Protein AF-A0ABD0R362-F1 (afdb_monomer_lite)

Sequence (113 aa):
MTDLSSTEFEIDVEGLETESDDQAVFSGTGEDDAGTKDDDKTSRLNLGSGDQRKLSRTPKCARCRNHGVVSCLKGHKRFCRWRDCQCANCLLVVERQRVMAAQVALRRQQATE

Secondary structure (DSSP, 8-state):
-------------------------------------------------S-------PPBPHHHHHTT---BSTTTTTT-TTTT--SHHHHHHHHHHHHHHHHHHHHHHHTT-

pLDDT: mean 71.48, std 23.89, range [36.84, 98.38]

Organism: Cirrhinus mrigala (NCBI:txid683832)

Foldseek 3Di:
DDDPPDDDPDDDPPDDPDDDDDDDDDDDDDDDDDDDDDDDDDDDDDPDDDDPPPPPPQDWDQQLVVVVHTHRPVVCQVVPPCNPPDPPSVVVVVVVVVVVVVVVVVVVVVVVD

Structure (mmCIF, N/CA/C/O backbone):
data_AF-A0ABD0R362-F1
#
_entry.id   AF-A0ABD0R362-F1
#
loop_
_atom_site.group_PDB
_atom_site.id
_atom_site.type_symbol
_atom_site.label_atom_id
_atom_site.label_alt_id
_atom_site.label_comp_id
_atom_site.label_asym_id
_atom_site.label_entity_id
_atom_site.label_seq_id
_atom_site.pdbx_PDB_ins_code
_atom_site.Cartn_x
_atom_site.Cartn_y
_atom_site.Cartn_z
_atom_site.occupancy
_atom_site.B_iso_or_equiv
_atom_site.auth_seq_id
_atom_site.auth_comp_id
_atom_site.auth_asym_id
_atom_site.auth_atom_id
_atom_site.pdbx_PDB_model_num
ATOM 1 N N . MET A 1 1 ? 43.810 -31.292 -22.067 1.00 42.16 1 MET A N 1
ATOM 2 C CA . MET A 1 1 ? 43.269 -29.953 -21.763 1.00 42.16 1 MET A CA 1
ATOM 3 C C . MET A 1 1 ? 41.987 -29.826 -22.560 1.00 42.16 1 MET A C 1
ATOM 5 O O . MET A 1 1 ? 42.044 -29.904 -23.776 1.00 42.16 1 MET A O 1
ATOM 9 N N . THR A 1 2 ? 40.843 -29.848 -21.882 1.00 37.22 2 THR A N 1
ATOM 10 C CA . THR A 1 2 ? 39.505 -29.803 -22.487 1.00 37.22 2 THR A CA 1
ATOM 11 C C . THR A 1 2 ? 39.132 -28.352 -22.761 1.00 37.22 2 THR A C 1
ATOM 13 O O . THR A 1 2 ? 38.787 -27.636 -21.823 1.00 37.22 2 THR A O 1
ATOM 16 N N . ASP A 1 3 ? 39.215 -27.927 -24.018 1.00 40.50 3 ASP A N 1
ATOM 17 C CA . ASP A 1 3 ? 38.638 -26.659 -24.464 1.00 40.50 3 ASP A CA 1
ATOM 18 C C . ASP A 1 3 ? 37.145 -26.876 -24.722 1.00 40.50 3 ASP A C 1
ATOM 20 O O . ASP A 1 3 ? 36.737 -27.528 -25.684 1.00 40.50 3 ASP A O 1
ATOM 24 N N . LEU A 1 4 ? 36.329 -26.403 -23.783 1.00 49.84 4 LEU A N 1
ATOM 25 C CA . LEU A 1 4 ? 34.885 -26.309 -23.932 1.00 49.84 4 LEU A CA 1
ATOM 26 C C . LEU A 1 4 ? 34.611 -25.056 -24.763 1.00 49.84 4 LEU A C 1
ATOM 28 O O . LEU A 1 4 ? 34.569 -23.950 -24.230 1.00 49.84 4 LEU A O 1
ATOM 32 N N . SER A 1 5 ? 34.461 -25.233 -26.073 1.00 52.19 5 SER A N 1
ATOM 33 C CA . SER A 1 5 ? 34.011 -24.182 -26.981 1.00 52.19 5 SER A CA 1
ATOM 34 C C . SER A 1 5 ? 32.587 -23.764 -26.601 1.00 52.19 5 SER A C 1
ATOM 36 O O . SER A 1 5 ? 31.615 -24.439 -26.953 1.00 52.19 5 SER A O 1
ATOM 38 N N . SER A 1 6 ? 32.476 -22.672 -25.846 1.00 50.12 6 SER A N 1
ATOM 39 C CA . SER A 1 6 ? 31.233 -21.940 -25.615 1.00 50.12 6 SER A CA 1
ATOM 40 C C . SER A 1 6 ? 30.629 -21.548 -26.959 1.00 50.12 6 SER A C 1
ATOM 42 O O . SER A 1 6 ? 31.210 -20.769 -27.705 1.00 50.12 6 SER A O 1
ATOM 44 N N . THR A 1 7 ? 29.466 -22.103 -27.277 1.00 55.62 7 THR A N 1
ATOM 45 C CA . THR A 1 7 ? 28.635 -21.645 -28.387 1.00 55.62 7 THR A CA 1
ATOM 46 C C . THR A 1 7 ? 28.057 -20.282 -28.023 1.00 55.62 7 THR A C 1
ATOM 48 O O . THR A 1 7 ? 27.165 -20.195 -27.175 1.00 55.62 7 THR A O 1
ATOM 51 N N . GLU A 1 8 ? 28.585 -19.227 -28.634 1.00 57.62 8 GLU A N 1
ATOM 52 C CA . GLU A 1 8 ? 27.997 -17.891 -28.622 1.00 57.62 8 GLU A CA 1
ATOM 53 C C . GLU A 1 8 ? 26.649 -17.954 -29.353 1.00 57.62 8 GLU A C 1
ATOM 55 O O . GLU A 1 8 ? 26.585 -18.144 -30.564 1.00 57.62 8 GLU A O 1
ATOM 60 N N . PHE A 1 9 ? 25.550 -17.876 -28.603 1.00 55.41 9 PHE A N 1
ATOM 61 C CA . PHE A 1 9 ? 24.234 -17.585 -29.166 1.00 55.41 9 PHE A CA 1
ATOM 62 C C . PHE A 1 9 ? 24.102 -16.062 -29.230 1.00 55.41 9 PHE A C 1
ATOM 64 O O . PHE A 1 9 ? 23.686 -15.434 -28.257 1.00 55.41 9 PHE A O 1
ATOM 71 N N . GLU A 1 10 ? 24.493 -15.465 -30.353 1.00 52.34 10 GLU A N 1
ATOM 72 C CA . GLU A 1 10 ? 24.123 -14.084 -30.660 1.00 52.34 10 GLU A CA 1
ATOM 73 C C . GLU A 1 10 ? 22.640 -14.056 -31.053 1.00 52.34 10 GLU A C 1
ATOM 75 O O . GLU A 1 10 ? 22.192 -14.794 -31.931 1.00 52.34 10 GLU A O 1
ATOM 80 N N . ILE A 1 11 ? 21.850 -13.252 -30.342 1.00 59.94 11 ILE A N 1
ATOM 81 C CA . ILE A 1 11 ? 20.449 -12.998 -30.680 1.00 59.94 11 ILE A CA 1
ATOM 82 C C . ILE A 1 11 ? 20.457 -11.822 -31.655 1.00 59.94 11 ILE A C 1
ATOM 84 O O . ILE A 1 11 ? 20.748 -10.698 -31.253 1.00 59.94 11 ILE A O 1
ATOM 88 N N . ASP A 1 12 ? 20.170 -12.105 -32.922 1.00 46.53 12 ASP A N 1
ATOM 89 C CA . ASP A 1 12 ? 20.046 -11.123 -33.999 1.00 46.53 12 ASP A CA 1
ATOM 90 C C . ASP A 1 12 ? 18.794 -10.246 -33.790 1.00 46.53 12 ASP A C 1
ATOM 92 O O . ASP A 1 12 ? 17.680 -10.756 -33.635 1.00 46.53 12 ASP A O 1
ATOM 96 N N . VAL A 1 13 ? 18.989 -8.926 -33.706 1.00 56.28 13 VAL A N 1
ATOM 97 C CA . VAL A 1 13 ? 17.961 -7.909 -33.390 1.00 56.28 13 VAL A CA 1
ATOM 98 C C . VAL A 1 13 ? 17.587 -7.082 -34.634 1.00 56.28 13 VAL A C 1
ATOM 100 O O . VAL A 1 13 ? 16.961 -6.033 -34.511 1.00 56.28 13 VAL A O 1
ATOM 103 N N . GLU A 1 14 ? 17.883 -7.539 -35.853 1.00 54.00 14 GLU A N 1
ATOM 104 C CA . GLU A 1 14 ? 17.365 -6.903 -37.076 1.00 54.00 14 GLU A CA 1
ATOM 105 C C . GLU A 1 14 ? 16.355 -7.796 -37.798 1.00 54.00 14 GLU A C 1
ATOM 107 O O . GLU A 1 14 ? 16.671 -8.583 -38.681 1.00 54.00 14 GLU A O 1
ATOM 112 N N . GLY A 1 15 ? 15.085 -7.658 -37.413 1.00 53.34 15 GLY A N 1
ATOM 113 C CA . GLY A 1 15 ? 14.002 -8.408 -38.040 1.00 53.34 15 GLY A 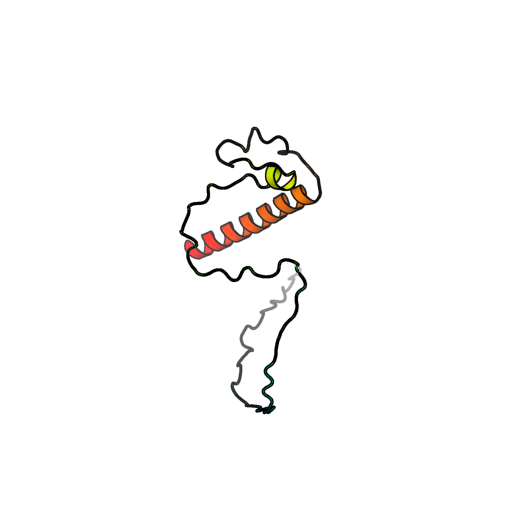CA 1
ATOM 114 C C . GLY A 1 15 ? 12.616 -7.892 -37.688 1.00 53.34 15 GLY A C 1
ATOM 115 O O . GLY A 1 15 ? 11.786 -8.662 -37.213 1.00 53.34 15 GLY A O 1
ATOM 116 N N . LEU A 1 16 ? 12.354 -6.599 -37.894 1.00 45.81 16 LEU A N 1
ATOM 117 C CA . LEU A 1 16 ? 10.983 -6.128 -38.102 1.00 45.81 16 LEU A CA 1
ATOM 118 C C . LEU A 1 16 ? 10.972 -4.799 -38.867 1.00 45.81 16 LEU A C 1
ATOM 120 O O . LEU A 1 16 ? 10.771 -3.724 -38.304 1.00 45.81 16 LEU A O 1
ATOM 124 N N . GLU A 1 17 ? 11.174 -4.882 -40.176 1.00 46.72 17 GLU A N 1
ATOM 125 C CA . GLU A 1 17 ? 10.665 -3.866 -41.091 1.00 46.72 17 GLU A CA 1
ATOM 126 C C . GLU A 1 17 ? 9.140 -4.050 -41.135 1.00 46.72 17 GLU A C 1
ATOM 128 O O . GLU A 1 17 ? 8.638 -5.035 -41.669 1.00 46.72 17 GLU A O 1
ATOM 133 N N . THR A 1 18 ? 8.382 -3.167 -40.482 1.00 47.91 18 THR A N 1
ATOM 134 C CA . THR A 1 18 ? 6.922 -3.139 -40.627 1.00 47.91 18 THR A CA 1
ATOM 135 C C . THR A 1 18 ? 6.578 -2.300 -41.849 1.00 47.91 18 THR A C 1
ATOM 137 O O . THR A 1 18 ? 6.602 -1.070 -41.791 1.00 47.91 18 THR A O 1
ATOM 140 N N . GLU A 1 19 ? 6.283 -2.974 -42.952 1.00 46.25 19 GLU A N 1
ATOM 141 C CA . GLU A 1 19 ? 5.600 -2.413 -44.113 1.00 46.25 19 GLU A CA 1
ATOM 142 C C . GLU A 1 19 ? 4.204 -1.888 -43.717 1.00 46.25 19 GLU A C 1
ATOM 144 O O . GLU A 1 19 ? 3.408 -2.574 -43.074 1.00 46.25 19 GLU A O 1
ATOM 149 N N . SER A 1 20 ? 3.952 -0.619 -44.042 1.00 49.06 20 SER A N 1
ATOM 150 C CA . SER A 1 20 ? 2.701 0.097 -43.788 1.00 49.06 20 SER A CA 1
ATOM 151 C C . SER A 1 20 ? 1.727 -0.019 -44.964 1.00 49.06 20 SER A C 1
ATOM 153 O O . SER A 1 20 ? 2.147 0.006 -46.117 1.00 49.06 20 SER A O 1
ATOM 155 N N . ASP A 1 21 ? 0.439 0.022 -44.606 1.00 44.06 21 ASP A N 1
ATOM 156 C CA . ASP A 1 21 ? -0.734 0.441 -45.393 1.00 44.06 21 ASP A CA 1
ATOM 157 C C . ASP A 1 21 ? -1.259 -0.472 -46.515 1.00 44.06 21 ASP A C 1
ATOM 159 O O . ASP A 1 21 ? -0.919 -0.300 -47.676 1.00 44.06 21 ASP A O 1
ATOM 163 N N . ASP A 1 22 ? -2.275 -1.284 -46.180 1.00 43.84 22 ASP A N 1
ATOM 164 C CA . ASP A 1 22 ? -3.397 -1.549 -47.092 1.00 43.84 22 ASP A CA 1
ATOM 165 C C . ASP A 1 22 ? -4.752 -1.621 -46.352 1.00 43.84 22 ASP A C 1
ATOM 167 O O . ASP A 1 22 ? -5.160 -2.591 -45.715 1.00 43.84 22 ASP A O 1
ATOM 171 N N . GLN A 1 23 ? -5.415 -0.474 -46.433 1.00 51.47 23 GLN A N 1
ATOM 172 C CA . GLN A 1 23 ? -6.843 -0.176 -46.481 1.00 51.47 23 GLN A CA 1
ATOM 173 C C . GLN A 1 23 ? -7.827 -1.354 -46.694 1.00 51.47 23 GLN A C 1
ATOM 175 O O . GLN A 1 23 ? -7.842 -1.999 -47.737 1.00 51.47 23 GLN A O 1
ATOM 180 N N . ALA A 1 24 ? -8.796 -1.504 -45.779 1.00 47.41 24 ALA A N 1
ATOM 181 C CA . ALA A 1 24 ? -10.078 -2.149 -46.078 1.00 47.41 24 ALA A CA 1
ATOM 182 C C . ALA A 1 24 ? -11.247 -1.390 -45.429 1.00 47.41 24 ALA A C 1
ATOM 184 O O . ALA A 1 24 ? -11.426 -1.350 -44.212 1.00 47.41 24 ALA A O 1
ATOM 185 N N . VAL A 1 25 ? -12.031 -0.766 -46.304 1.00 46.03 25 VAL A N 1
ATOM 186 C CA .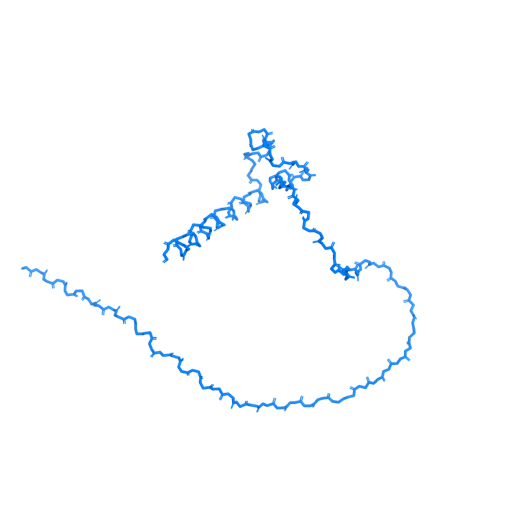 VAL A 1 25 ? -13.306 -0.090 -46.069 1.00 46.03 25 VAL A CA 1
ATOM 187 C C . VAL A 1 25 ? -14.391 -1.132 -45.782 1.00 46.03 25 VAL A C 1
ATOM 189 O O . VAL A 1 25 ? -14.597 -2.035 -46.589 1.00 46.03 25 VAL A O 1
A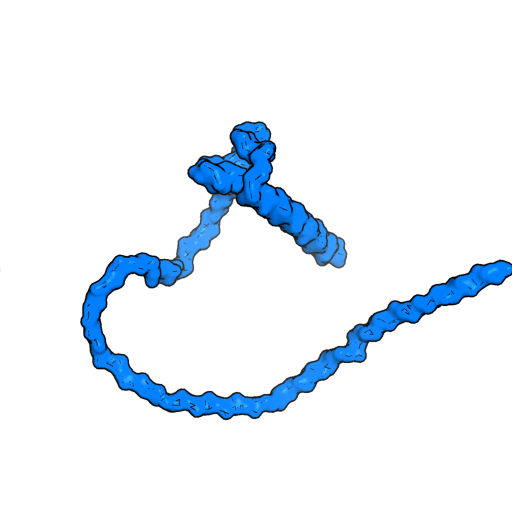TOM 192 N N . PHE A 1 26 ? -15.151 -0.970 -44.697 1.00 40.00 26 PHE A N 1
ATOM 193 C CA . PHE A 1 26 ? -16.480 -1.577 -44.586 1.00 40.00 26 PHE A CA 1
ATOM 194 C C . PHE A 1 26 ? -17.491 -0.547 -44.084 1.00 40.00 26 PHE A C 1
ATOM 196 O O . PHE A 1 26 ? -17.487 -0.132 -42.926 1.00 40.00 26 PHE A O 1
ATOM 203 N N . SER A 1 27 ? -18.336 -0.112 -45.015 1.00 46.91 27 SER A N 1
ATOM 204 C CA . SER A 1 27 ? -19.498 0.737 -44.795 1.00 46.91 27 SER A CA 1
ATOM 205 C C . SER A 1 27 ? -20.670 -0.099 -44.277 1.00 46.91 27 SER A C 1
ATOM 207 O O . SER A 1 27 ? -21.038 -1.094 -44.895 1.00 46.91 27 SER A O 1
ATOM 209 N N . GLY A 1 28 ? -21.294 0.347 -43.188 1.00 40.69 28 GLY A N 1
ATOM 210 C CA . GLY A 1 28 ? -22.609 -0.107 -42.740 1.00 40.69 28 GLY A CA 1
ATOM 211 C C . GLY A 1 28 ? -23.474 1.105 -42.397 1.00 40.69 28 GLY A C 1
ATOM 212 O O . GLY A 1 28 ? -23.111 1.902 -41.537 1.00 40.69 28 GLY A O 1
ATOM 213 N N . THR A 1 29 ? -24.561 1.269 -43.142 1.00 42.28 29 THR A N 1
ATOM 214 C CA . THR A 1 29 ? -25.529 2.381 -43.157 1.00 42.28 29 THR A CA 1
ATOM 215 C C . THR A 1 29 ? -26.745 2.144 -42.255 1.00 42.28 29 THR A C 1
ATOM 217 O O . THR A 1 29 ? -27.214 1.012 -42.199 1.00 42.28 29 THR A O 1
ATOM 220 N N . GLY A 1 30 ? -27.307 3.245 -41.722 1.00 43.62 30 GLY A N 1
ATOM 221 C CA . GLY A 1 30 ? -28.682 3.409 -41.191 1.00 43.62 30 GLY A CA 1
ATOM 222 C C . GLY A 1 30 ? -28.918 2.819 -39.790 1.00 43.62 30 GLY A C 1
ATOM 223 O O . GLY A 1 30 ? -28.278 1.844 -39.436 1.00 43.62 30 GLY A O 1
ATOM 224 N N . GLU A 1 31 ? -29.787 3.326 -38.911 1.00 38.47 31 GLU A N 1
ATOM 225 C CA . GLU A 1 31 ? -31.013 4.124 -39.071 1.00 38.47 31 GLU A CA 1
ATOM 226 C C . GLU A 1 31 ? -31.306 4.886 -37.752 1.00 38.47 31 GLU A C 1
ATOM 228 O O . GLU A 1 31 ? -30.904 4.469 -36.663 1.00 38.47 31 GLU A O 1
ATOM 233 N N . ASP A 1 32 ? -31.977 6.026 -37.866 1.00 43.53 32 ASP A N 1
ATOM 234 C CA . ASP A 1 32 ? -32.540 6.862 -36.805 1.00 43.53 32 ASP A CA 1
ATOM 235 C C . ASP A 1 32 ? -33.821 6.262 -36.193 1.00 43.53 32 ASP A C 1
ATOM 237 O O . ASP A 1 32 ? -34.705 5.829 -36.920 1.00 43.53 32 ASP A O 1
ATOM 241 N N . ASP A 1 33 ? -33.964 6.292 -34.860 1.00 44.75 33 ASP A N 1
ATOM 242 C CA . ASP A 1 33 ? -35.275 6.162 -34.205 1.00 44.75 33 ASP A CA 1
ATOM 243 C C . ASP A 1 33 ? -35.323 6.937 -32.878 1.00 44.75 33 ASP A C 1
ATOM 245 O O . ASP A 1 33 ? -34.413 6.874 -32.044 1.00 44.75 33 ASP A O 1
ATOM 249 N N . ALA A 1 34 ? -36.398 7.703 -32.705 1.00 47.50 34 ALA A N 1
ATOM 250 C CA . ALA A 1 34 ? -36.667 8.551 -31.556 1.00 47.50 34 ALA A CA 1
ATOM 251 C C . ALA A 1 34 ? -38.015 8.175 -30.918 1.00 47.50 34 ALA A C 1
ATOM 253 O O . ALA A 1 34 ? -39.058 8.343 -31.542 1.00 47.50 34 ALA A O 1
ATOM 254 N N . GLY A 1 35 ? -38.015 7.810 -29.628 1.00 39.50 35 GLY A N 1
ATOM 255 C CA . GLY A 1 35 ? -39.219 7.845 -28.778 1.00 39.50 35 GLY A CA 1
ATOM 256 C C . GLY A 1 35 ? -39.163 6.945 -27.529 1.00 39.50 35 GLY A C 1
ATOM 257 O O . GLY A 1 35 ? -39.284 5.740 -27.637 1.00 39.50 35 GLY A O 1
ATOM 258 N N . THR A 1 36 ? -38.824 7.471 -26.343 1.00 39.09 36 THR A N 1
ATOM 259 C CA . THR A 1 36 ? -39.705 7.860 -25.201 1.00 39.09 36 THR A CA 1
ATOM 260 C C . THR A 1 36 ? -40.013 6.768 -24.139 1.00 39.09 36 THR A C 1
ATOM 262 O O . THR A 1 36 ? -40.803 5.876 -24.395 1.00 39.09 36 THR A O 1
ATOM 265 N N . LYS A 1 37 ? -39.438 6.985 -22.931 1.00 49.91 37 LYS A N 1
ATOM 266 C CA . LYS A 1 37 ? -39.855 6.713 -21.516 1.00 49.91 37 LYS A CA 1
ATOM 267 C C . LYS A 1 37 ? -40.340 5.314 -21.075 1.00 49.91 37 LYS A C 1
ATOM 269 O O . LYS A 1 37 ? -41.314 4.810 -21.598 1.00 49.91 37 LYS A O 1
ATOM 274 N N . ASP A 1 38 ? -39.728 4.763 -20.016 1.00 40.38 38 ASP A N 1
ATOM 275 C CA . ASP A 1 38 ? -40.270 4.727 -18.635 1.00 40.38 38 ASP A CA 1
ATOM 276 C C . ASP A 1 38 ? -39.296 4.001 -17.666 1.00 40.38 38 ASP A C 1
ATOM 278 O O . ASP A 1 38 ? -38.405 3.258 -18.076 1.00 40.38 38 ASP A O 1
ATOM 282 N N . ASP A 1 39 ? -39.415 4.327 -16.379 1.00 51.28 39 ASP A N 1
ATOM 283 C CA . ASP A 1 39 ? -38.473 4.131 -15.271 1.00 51.28 39 ASP A CA 1
ATOM 284 C C . ASP A 1 39 ? -38.128 2.676 -14.864 1.00 51.28 39 ASP A C 1
ATOM 286 O O . ASP A 1 39 ? -39.013 1.889 -14.544 1.00 51.28 39 ASP A O 1
ATOM 290 N N . ASP A 1 40 ? -36.831 2.377 -14.669 1.00 45.66 40 ASP A N 1
ATOM 291 C CA . ASP A 1 40 ? -36.383 1.586 -13.509 1.00 45.66 40 ASP A CA 1
ATOM 292 C C . ASP A 1 40 ? -34.973 1.984 -13.028 1.00 45.66 40 ASP A C 1
ATOM 294 O O . ASP A 1 40 ? -34.035 2.284 -13.771 1.00 45.66 40 ASP A O 1
ATOM 298 N N . LYS A 1 41 ? -34.871 2.045 -11.709 1.00 56.78 41 LYS A N 1
ATOM 299 C CA . LYS A 1 41 ? -33.888 2.737 -10.886 1.00 56.78 41 LYS A CA 1
ATOM 300 C C . LYS A 1 41 ? -32.843 1.735 -10.410 1.00 56.78 41 LYS A C 1
ATOM 302 O O . LYS A 1 41 ? -33.137 1.016 -9.470 1.00 56.78 41 LYS A O 1
ATOM 307 N N . THR A 1 42 ? -31.606 1.753 -10.930 1.00 45.84 42 THR A N 1
ATOM 308 C CA . THR A 1 42 ? -30.388 1.327 -10.186 1.00 45.84 42 THR A CA 1
ATOM 309 C C . THR A 1 42 ? -29.095 1.860 -10.840 1.00 45.84 42 THR A C 1
ATOM 311 O O . THR A 1 42 ? -28.50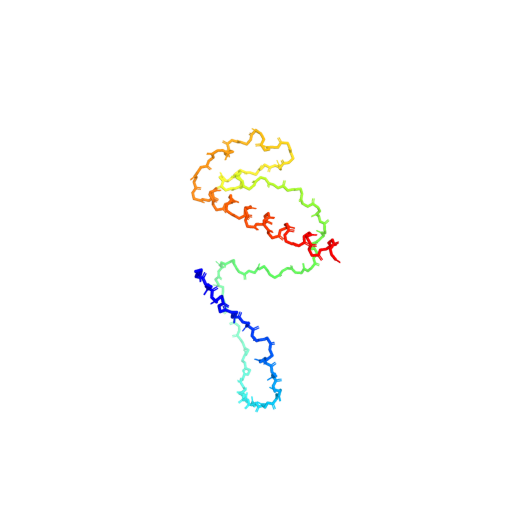7 1.265 -11.738 1.00 45.84 42 THR A O 1
ATOM 314 N N . SER A 1 43 ? -28.643 3.018 -10.344 1.00 58.19 43 SER A N 1
ATOM 315 C CA . SER A 1 43 ? -27.238 3.446 -10.187 1.00 58.19 43 SER A CA 1
ATOM 316 C C . SER A 1 43 ? -26.207 3.048 -11.262 1.00 58.19 43 SER A C 1
ATOM 318 O O . SER A 1 43 ? -25.270 2.295 -10.987 1.00 58.19 43 SER A O 1
ATOM 320 N N . ARG A 1 44 ? -26.285 3.641 -12.456 1.00 56.66 44 ARG A N 1
ATOM 321 C CA . ARG A 1 44 ? -25.147 3.692 -13.390 1.00 56.66 44 ARG A CA 1
ATOM 322 C C . ARG A 1 44 ? -25.040 5.042 -14.078 1.00 56.66 44 ARG A C 1
ATOM 324 O O . ARG A 1 44 ? -25.299 5.136 -15.263 1.00 56.66 44 ARG A O 1
ATOM 331 N N . LEU A 1 45 ? -24.604 6.070 -13.353 1.00 52.16 45 LEU A N 1
ATOM 332 C CA . LEU A 1 45 ? -24.037 7.276 -13.959 1.00 52.16 45 LEU A CA 1
ATOM 333 C C . LEU A 1 45 ? -22.947 7.833 -13.039 1.00 52.16 45 LEU A C 1
ATOM 335 O O . LEU A 1 45 ? -23.232 8.405 -11.993 1.00 52.16 45 LEU A O 1
ATOM 339 N N . ASN A 1 46 ? -21.687 7.664 -13.435 1.00 55.53 46 ASN A N 1
ATOM 340 C CA . ASN A 1 46 ? -20.601 8.517 -12.959 1.00 55.53 46 ASN A CA 1
ATOM 341 C C . ASN A 1 46 ? -19.736 8.940 -14.150 1.00 55.53 46 ASN A C 1
ATOM 343 O O . ASN A 1 46 ? -18.559 8.595 -14.242 1.00 55.53 46 ASN A O 1
ATOM 347 N N . LEU A 1 47 ? -20.358 9.680 -15.069 1.00 50.94 47 LEU A N 1
ATOM 348 C CA . LEU A 1 47 ? -19.659 10.597 -15.962 1.00 50.94 47 LEU A CA 1
ATOM 349 C C . LEU A 1 47 ? -19.774 11.991 -15.341 1.00 50.94 47 LEU A C 1
ATOM 351 O O . LEU A 1 47 ? -20.778 12.679 -15.488 1.00 50.94 47 LEU A O 1
ATOM 355 N N . GLY A 1 48 ? -18.746 12.355 -14.578 1.00 36.84 48 GLY A N 1
ATOM 356 C CA . GLY A 1 48 ? -18.577 13.667 -13.973 1.00 36.84 48 GLY A CA 1
ATOM 357 C C . GLY A 1 48 ? -17.202 14.213 -14.334 1.00 36.84 48 GLY A C 1
ATOM 358 O O . GLY A 1 48 ? -16.199 13.779 -13.775 1.00 36.84 48 GLY A O 1
ATOM 359 N N . SER A 1 49 ? -17.215 15.099 -15.327 1.00 40.69 49 SER A N 1
ATOM 360 C CA . SER A 1 49 ? -16.393 16.286 -15.570 1.00 40.69 49 SER A CA 1
ATOM 361 C C . SER A 1 49 ? -15.106 16.494 -14.766 1.00 40.69 49 SER A C 1
ATOM 363 O O . SER A 1 49 ? -15.046 16.365 -13.543 1.00 40.69 49 SER A O 1
ATOM 365 N N . GLY A 1 50 ? -14.082 16.945 -15.492 1.00 45.81 50 GLY A N 1
ATOM 366 C CA . GLY A 1 50 ? -12.841 17.462 -14.942 1.00 45.81 50 GLY A CA 1
ATOM 367 C C . GLY A 1 50 ? -13.078 18.562 -13.911 1.00 45.81 50 GLY A C 1
ATOM 368 O O . GLY A 1 50 ? -13.406 19.680 -14.262 1.00 45.81 50 GLY A O 1
ATOM 369 N N . ASP A 1 51 ? -12.870 18.217 -12.644 1.00 45.09 51 ASP A N 1
ATOM 370 C CA . ASP A 1 51 ? -12.376 19.102 -11.587 1.00 45.09 51 ASP A CA 1
ATOM 371 C C . ASP A 1 51 ? -11.851 18.236 -10.430 1.00 45.09 51 ASP A C 1
ATOM 373 O O . ASP A 1 51 ? -12.187 18.392 -9.256 1.00 45.09 51 ASP A O 1
ATOM 377 N N . GLN A 1 52 ? -11.013 17.240 -10.738 1.00 51.84 52 GLN A N 1
ATOM 378 C CA . GLN A 1 52 ? -10.198 16.647 -9.684 1.00 51.84 52 GLN A CA 1
ATOM 379 C C . GLN A 1 52 ? -9.007 17.561 -9.467 1.00 51.84 52 GLN A C 1
ATOM 381 O O . GLN A 1 52 ? -7.880 17.264 -9.871 1.00 51.84 52 GLN A O 1
ATOM 386 N N . ARG A 1 53 ? -9.297 18.690 -8.799 1.00 51.72 53 ARG A N 1
ATOM 387 C CA . ARG A 1 53 ? -8.336 19.445 -7.999 1.00 51.72 53 ARG A CA 1
ATOM 388 C C . ARG A 1 53 ? -7.285 18.471 -7.516 1.00 51.72 53 ARG A C 1
ATOM 390 O O . ARG A 1 53 ? -7.618 17.441 -6.922 1.00 51.72 53 ARG A O 1
ATOM 397 N N . LYS A 1 54 ? -6.035 18.822 -7.799 1.00 54.34 54 LYS A N 1
ATOM 398 C CA . LYS A 1 54 ? -4.801 18.222 -7.297 1.00 54.34 54 LYS A CA 1
ATOM 399 C C . LYS A 1 54 ? -4.787 18.360 -5.770 1.00 54.34 54 LYS A C 1
ATOM 401 O O . LYS A 1 54 ? -3.965 19.049 -5.188 1.00 54.34 54 LYS A O 1
ATOM 406 N N . LEU A 1 55 ? -5.771 17.757 -5.111 1.00 57.53 55 LEU A N 1
ATOM 407 C CA . LEU A 1 55 ? -5.819 17.526 -3.694 1.00 57.53 55 LEU A CA 1
ATOM 408 C C . LEU A 1 55 ? -4.727 16.495 -3.516 1.00 57.53 55 LEU A C 1
ATOM 410 O O . LEU A 1 55 ? -4.873 15.344 -3.926 1.00 57.53 55 LEU A O 1
ATOM 414 N N . SER A 1 56 ? -3.609 16.946 -2.975 1.00 60.91 56 SER A N 1
ATOM 415 C CA . SER A 1 56 ? -2.609 16.137 -2.303 1.00 60.91 56 SER A CA 1
ATOM 416 C C . SER A 1 56 ? -3.316 15.249 -1.274 1.00 60.91 56 SER A C 1
ATOM 418 O O . SER A 1 56 ? -3.363 15.537 -0.080 1.00 60.91 56 SER A O 1
ATOM 420 N N . ARG A 1 57 ? -3.974 14.181 -1.740 1.00 77.94 57 ARG A N 1
ATOM 421 C CA . ARG A 1 57 ? -4.731 13.283 -0.880 1.00 77.94 57 ARG A CA 1
ATOM 422 C C . ARG A 1 57 ? -3.696 12.572 -0.029 1.00 77.94 57 ARG A C 1
ATOM 424 O O . ARG A 1 57 ? -2.940 11.740 -0.527 1.00 77.94 57 ARG A O 1
ATOM 431 N N . THR A 1 58 ? -3.657 12.939 1.248 1.00 80.94 58 THR A N 1
ATOM 432 C CA . THR A 1 58 ? -2.787 12.320 2.243 1.00 80.94 58 THR A CA 1
ATOM 433 C C . THR A 1 58 ? -2.900 10.800 2.124 1.00 80.94 58 THR A C 1
ATOM 435 O O . THR A 1 58 ? -4.020 10.272 2.150 1.00 80.94 58 THR A O 1
ATOM 438 N N . PRO A 1 59 ? -1.777 10.076 1.971 1.00 92.25 59 PRO A N 1
ATOM 439 C CA . PRO A 1 59 ? -1.821 8.639 1.764 1.00 92.25 59 PRO A CA 1
ATOM 440 C C . PRO A 1 59 ? -2.465 7.948 2.969 1.00 92.25 59 PRO A C 1
ATOM 442 O O . PRO A 1 59 ? -2.226 8.307 4.126 1.00 92.25 59 PRO A O 1
ATOM 445 N N . LYS A 1 60 ? -3.288 6.937 2.689 1.00 94.50 60 LYS A N 1
ATOM 446 C CA . LYS A 1 60 ? -3.983 6.108 3.683 1.00 94.50 60 LYS A CA 1
ATOM 447 C C . LYS A 1 60 ? -3.286 4.753 3.822 1.00 94.50 60 LYS A C 1
ATOM 449 O O . LYS A 1 60 ? -2.629 4.289 2.891 1.00 94.50 60 LYS A O 1
ATOM 454 N N . CYS A 1 61 ? -3.435 4.097 4.970 1.00 95.75 61 CYS A N 1
ATOM 455 C CA . CYS A 1 61 ? -2.899 2.757 5.183 1.00 95.75 61 CYS A CA 1
ATOM 456 C C . CYS A 1 61 ? -3.691 1.708 4.390 1.00 95.75 61 CYS A C 1
ATOM 458 O O . CYS A 1 61 ? -4.881 1.507 4.628 1.00 95.75 61 CYS A O 1
ATOM 460 N N . ALA A 1 62 ? -3.011 1.010 3.476 1.00 95.44 62 ALA A N 1
ATOM 461 C CA . ALA A 1 62 ? -3.616 -0.042 2.660 1.00 95.44 62 ALA A CA 1
ATOM 462 C C . ALA A 1 62 ? -4.105 -1.235 3.499 1.00 95.44 62 ALA A C 1
ATOM 464 O O . ALA A 1 62 ? -5.200 -1.733 3.256 1.00 95.44 62 ALA A O 1
ATOM 465 N N . ARG A 1 63 ? -3.340 -1.644 4.524 1.00 96.62 63 ARG A N 1
ATOM 466 C CA . ARG A 1 63 ? -3.717 -2.751 5.418 1.00 96.62 63 ARG A CA 1
ATOM 467 C C . ARG A 1 63 ? -5.007 -2.439 6.177 1.00 96.62 63 ARG A C 1
ATOM 469 O O . ARG A 1 63 ? -5.930 -3.235 6.128 1.00 96.62 63 ARG A O 1
ATOM 476 N N . CYS A 1 64 ? -5.124 -1.259 6.790 1.00 96.69 64 CYS A N 1
ATOM 477 C CA . CYS A 1 64 ? -6.362 -0.864 7.477 1.00 96.69 64 CYS A CA 1
ATOM 478 C C . CYS A 1 64 ? -7.558 -0.817 6.533 1.00 96.69 64 CYS A C 1
ATOM 480 O O . CYS A 1 64 ? -8.629 -1.319 6.869 1.00 96.69 64 CYS A O 1
ATOM 482 N N . ARG A 1 65 ? -7.355 -0.268 5.327 1.00 96.69 65 ARG A N 1
ATOM 483 C CA . ARG A 1 65 ? -8.414 -0.163 4.322 1.00 96.69 65 ARG A CA 1
ATOM 484 C C . ARG A 1 65 ? -8.975 -1.536 3.942 1.00 96.69 65 ARG A C 1
ATOM 486 O O . ARG A 1 65 ? -10.183 -1.652 3.787 1.00 96.69 65 ARG A O 1
ATOM 493 N N . ASN A 1 66 ? -8.133 -2.565 3.846 1.00 96.56 66 ASN A N 1
ATOM 494 C CA . ASN A 1 66 ? -8.571 -3.935 3.548 1.00 96.56 66 ASN A CA 1
ATOM 495 C C . ASN A 1 66 ? -9.462 -4.550 4.641 1.00 96.56 66 ASN A C 1
ATOM 497 O O . ASN A 1 66 ? -10.174 -5.510 4.368 1.00 96.56 66 ASN A O 1
ATOM 501 N N . HIS A 1 67 ? -9.430 -4.002 5.858 1.00 97.19 67 HIS A N 1
ATOM 502 C CA . HIS A 1 67 ? -10.248 -4.430 6.995 1.00 97.19 67 HIS A CA 1
ATOM 503 C C . HIS A 1 67 ? -11.380 -3.441 7.321 1.00 97.19 67 HIS A C 1
ATOM 505 O O . HIS A 1 67 ? -11.961 -3.503 8.400 1.00 97.19 67 HIS A O 1
ATOM 511 N N . GLY A 1 68 ? -11.686 -2.514 6.407 1.00 96.12 68 GLY A N 1
ATOM 512 C CA . GLY A 1 68 ? -12.794 -1.564 6.551 1.00 96.12 68 GLY A CA 1
ATOM 513 C C . GLY A 1 68 ? -12.480 -0.313 7.376 1.00 96.12 68 GLY A C 1
ATOM 514 O O . GLY A 1 68 ? -13.359 0.522 7.563 1.00 96.12 68 GLY A O 1
ATOM 515 N N . VAL A 1 69 ? -11.238 -0.128 7.836 1.00 95.69 69 VAL A N 1
ATOM 516 C CA . VAL A 1 69 ? -10.848 1.030 8.655 1.00 95.69 69 VAL A CA 1
ATOM 517 C C . VAL A 1 69 ? -9.954 1.982 7.871 1.00 95.69 69 VAL A C 1
ATOM 519 O O . VAL A 1 69 ? -8.952 1.600 7.270 1.00 95.69 69 VAL A O 1
ATOM 522 N N . VAL A 1 70 ? -10.281 3.272 7.897 1.00 93.75 70 VAL A N 1
ATOM 523 C CA . VAL A 1 70 ? -9.475 4.302 7.237 1.00 93.75 70 VAL A CA 1
ATOM 524 C C . VAL A 1 70 ? -8.520 4.930 8.244 1.00 93.75 70 VAL A C 1
ATOM 526 O O . VAL A 1 70 ? -8.939 5.579 9.194 1.00 93.75 70 VAL A O 1
ATOM 529 N N . SER A 1 71 ? -7.217 4.776 8.011 1.00 93.69 71 SER A N 1
ATOM 530 C CA . SER A 1 71 ? -6.175 5.418 8.820 1.00 93.69 71 SER A CA 1
ATOM 531 C C . SER A 1 71 ? -5.209 6.186 7.928 1.00 93.69 71 SER A C 1
ATOM 533 O O . SER A 1 71 ? -4.764 5.667 6.900 1.00 93.69 71 SER A O 1
ATOM 535 N N . CYS A 1 72 ? -4.862 7.413 8.314 1.00 93.94 72 CYS A N 1
ATOM 536 C CA . CYS A 1 72 ? -3.803 8.180 7.659 1.00 93.94 72 CYS A CA 1
ATOM 537 C C . CYS A 1 72 ? -2.465 7.443 7.808 1.00 93.94 72 CYS A C 1
ATOM 539 O O . CYS A 1 72 ? -2.163 6.925 8.878 1.00 93.94 72 CYS A O 1
ATOM 541 N N . LEU A 1 73 ? -1.657 7.372 6.747 1.00 92.94 73 LEU A N 1
ATOM 542 C CA . LEU A 1 73 ? -0.420 6.582 6.749 1.00 92.94 73 LEU A CA 1
ATOM 543 C C . LEU A 1 73 ? 0.699 7.233 7.584 1.00 92.94 73 LEU A C 1
ATOM 545 O O . LEU A 1 73 ? 1.559 6.526 8.116 1.00 92.94 73 LEU A O 1
ATOM 549 N N . LYS A 1 74 ? 0.682 8.566 7.731 1.00 92.38 74 LYS A N 1
ATOM 550 C CA . LYS A 1 74 ? 1.683 9.326 8.497 1.00 92.38 74 LYS A CA 1
ATOM 551 C C . LYS A 1 74 ? 1.729 8.826 9.949 1.00 92.38 74 LYS A C 1
ATOM 553 O O . LYS A 1 74 ? 0.732 8.888 10.654 1.00 92.38 74 LYS A O 1
ATOM 558 N N . GLY A 1 75 ? 2.877 8.292 10.379 1.00 92.50 75 GLY A N 1
ATOM 559 C CA . GLY A 1 75 ? 3.085 7.755 11.735 1.00 92.50 75 GLY A CA 1
ATOM 560 C C . GLY A 1 75 ? 2.408 6.407 12.034 1.00 92.50 75 GLY A C 1
ATOM 561 O O . GLY A 1 75 ? 2.681 5.803 13.067 1.00 92.50 75 GLY A O 1
ATOM 562 N N . HIS A 1 76 ? 1.584 5.881 11.127 1.00 94.94 76 HIS A N 1
ATOM 563 C CA . HIS A 1 76 ? 0.712 4.738 11.405 1.00 94.94 76 HIS A CA 1
ATOM 564 C C . HIS A 1 76 ? 1.385 3.363 11.238 1.00 94.94 76 HIS A C 1
ATOM 566 O O . HIS A 1 76 ? 0.926 2.383 11.815 1.00 94.94 76 HIS A O 1
ATOM 572 N N . LYS A 1 77 ? 2.501 3.260 10.498 1.00 92.06 77 LYS A N 1
ATOM 573 C CA . LYS A 1 77 ? 3.160 1.969 10.183 1.00 92.06 77 LYS A CA 1
ATOM 574 C C . LYS A 1 77 ? 3.436 1.097 11.418 1.00 92.06 77 LYS A C 1
ATOM 576 O O . LYS A 1 77 ? 3.234 -0.111 11.361 1.00 92.06 77 LYS A O 1
ATOM 581 N N . ARG A 1 78 ? 3.901 1.692 12.522 1.00 93.06 78 ARG A N 1
ATOM 582 C CA . ARG A 1 78 ? 4.263 0.956 13.749 1.00 93.06 78 ARG A CA 1
ATOM 583 C C . ARG A 1 78 ? 3.049 0.568 14.593 1.00 93.06 78 ARG A C 1
ATOM 585 O O . ARG A 1 78 ? 3.058 -0.505 15.181 1.00 93.06 78 ARG A O 1
ATOM 592 N N . PHE A 1 79 ? 2.012 1.401 14.595 1.00 94.50 79 PHE A N 1
ATOM 593 C CA . PHE A 1 79 ? 0.799 1.232 15.406 1.00 94.50 79 PHE A CA 1
ATOM 594 C C . PHE A 1 79 ? -0.358 0.578 14.635 1.00 94.50 79 PHE A C 1
ATOM 596 O O . PHE A 1 79 ? -1.488 0.534 15.114 1.00 94.50 79 PHE A O 1
ATOM 603 N N . CYS A 1 80 ? -0.098 0.092 13.420 1.00 95.94 80 CYS A N 1
ATOM 604 C CA . CYS A 1 80 ? -1.108 -0.551 12.597 1.00 95.94 80 CYS A CA 1
ATOM 605 C C . CYS A 1 80 ? -1.571 -1.855 13.254 1.00 95.94 80 CYS A C 1
ATOM 607 O O . CYS A 1 80 ? -0.780 -2.781 13.434 1.00 95.94 80 CYS A O 1
ATOM 609 N N . ARG A 1 81 ? -2.871 -1.949 13.556 1.00 96.62 81 ARG A N 1
ATOM 610 C CA . ARG A 1 81 ? -3.488 -3.149 14.144 1.00 96.62 81 ARG A CA 1
ATOM 611 C C . ARG A 1 81 ? -3.307 -4.391 13.263 1.00 96.62 81 ARG A C 1
ATOM 613 O O . ARG A 1 81 ? -3.173 -5.488 13.786 1.00 96.62 81 ARG A O 1
ATOM 620 N N . TRP A 1 82 ? -3.260 -4.205 11.942 1.00 96.88 82 TRP A N 1
ATOM 621 C CA . TRP A 1 82 ? -3.137 -5.273 10.940 1.00 96.88 82 TRP A CA 1
ATOM 622 C C . TRP A 1 82 ? -1.740 -5.366 10.315 1.00 96.88 82 TRP A C 1
ATOM 624 O O . TRP A 1 82 ? -1.586 -5.911 9.217 1.00 96.88 82 TRP A O 1
ATOM 634 N N . ARG A 1 83 ? -0.713 -4.823 10.986 1.00 95.38 83 ARG A N 1
ATOM 635 C CA . ARG A 1 83 ? 0.684 -4.843 10.516 1.00 95.38 83 ARG A CA 1
ATOM 636 C C . ARG A 1 83 ? 1.157 -6.243 10.129 1.00 95.38 83 ARG A C 1
ATOM 638 O O . ARG A 1 83 ? 1.849 -6.369 9.128 1.00 95.38 83 ARG A O 1
ATOM 645 N N . ASP A 1 84 ? 0.711 -7.247 10.874 1.00 95.31 84 ASP A N 1
ATOM 646 C CA . ASP A 1 84 ? 1.142 -8.639 10.735 1.00 95.31 84 ASP A CA 1
ATOM 647 C C . ASP A 1 84 ? -0.004 -9.546 10.231 1.00 95.31 84 ASP A C 1
ATOM 649 O O . ASP A 1 84 ? 0.070 -10.766 10.305 1.00 95.31 84 ASP A O 1
ATOM 653 N N . CYS A 1 85 ? -1.084 -8.958 9.694 1.00 96.75 85 CYS A N 1
ATOM 654 C CA . CYS A 1 85 ? -2.190 -9.725 9.120 1.00 96.75 85 CYS A CA 1
ATOM 655 C C . CYS A 1 85 ? -1.758 -10.472 7.846 1.00 96.75 85 CYS A C 1
ATOM 657 O O . CYS A 1 85 ? -1.089 -9.889 6.985 1.00 96.75 85 CYS A O 1
ATOM 659 N N . GLN A 1 86 ? -2.202 -11.729 7.725 1.00 97.38 86 GLN A N 1
ATOM 660 C CA . GLN A 1 86 ? -1.902 -12.658 6.626 1.00 97.38 86 GLN A CA 1
ATOM 661 C C . GLN A 1 86 ? -3.153 -13.083 5.831 1.00 97.38 86 GLN A C 1
ATOM 663 O O . GLN A 1 86 ? -3.141 -14.100 5.147 1.00 97.38 86 GLN A O 1
ATOM 668 N N . CYS A 1 87 ? -4.256 -12.329 5.899 1.00 97.88 87 CYS A N 1
ATOM 669 C CA . CYS A 1 87 ? -5.407 -12.608 5.036 1.00 97.88 87 CYS A CA 1
ATOM 670 C C . CYS A 1 87 ? -5.054 -12.379 3.555 1.00 97.88 87 CYS A C 1
ATOM 672 O O . CYS A 1 87 ? -4.161 -11.585 3.245 1.00 97.88 87 CYS A O 1
ATOM 674 N N . ALA A 1 88 ? -5.800 -13.003 2.637 1.00 97.44 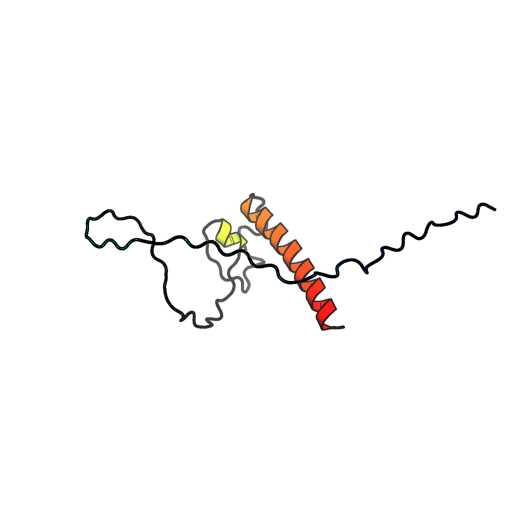88 ALA A N 1
ATOM 675 C CA . ALA A 1 88 ? -5.556 -12.906 1.194 1.00 97.44 88 ALA A CA 1
ATOM 676 C C . ALA A 1 88 ? -5.399 -11.450 0.708 1.00 97.44 88 ALA A C 1
ATOM 678 O O . ALA A 1 88 ? -4.423 -11.113 0.044 1.00 97.44 88 ALA A O 1
ATOM 679 N N . ASN A 1 89 ? -6.286 -10.547 1.141 1.00 97.31 89 ASN A N 1
ATOM 680 C CA . ASN A 1 89 ? -6.225 -9.127 0.774 1.00 97.31 89 ASN A CA 1
ATOM 681 C C . ASN A 1 89 ? -4.927 -8.441 1.234 1.00 97.31 89 ASN A C 1
ATOM 683 O O . ASN A 1 89 ? -4.381 -7.590 0.531 1.00 97.31 89 ASN A O 1
ATOM 687 N N . CYS A 1 90 ? -4.429 -8.776 2.426 1.00 97.19 90 CYS A N 1
ATOM 688 C CA . CYS A 1 90 ? -3.190 -8.214 2.963 1.00 97.19 90 CYS A CA 1
ATOM 689 C C . CYS A 1 90 ? -1.948 -8.812 2.295 1.00 97.19 90 CYS A C 1
ATOM 691 O O . CYS A 1 90 ? -1.002 -8.065 2.041 1.00 97.19 90 CYS A O 1
ATOM 693 N N . LEU A 1 91 ? -1.968 -10.101 1.943 1.00 97.50 91 LEU A N 1
ATOM 694 C CA . LEU A 1 91 ? -0.906 -10.733 1.154 1.00 97.50 91 LEU A CA 1
ATOM 695 C C . LEU A 1 91 ? -0.778 -10.083 -0.231 1.00 97.50 91 LEU A C 1
ATOM 697 O O . LEU A 1 91 ? 0.325 -9.714 -0.631 1.00 97.50 91 LEU A O 1
ATOM 701 N N . LEU A 1 92 ? -1.900 -9.810 -0.906 1.00 96.94 92 LEU A N 1
ATOM 702 C CA . LEU A 1 92 ? -1.906 -9.103 -2.195 1.00 96.94 92 LEU A CA 1
ATOM 703 C C . LEU A 1 92 ? -1.265 -7.708 -2.115 1.00 96.94 92 LEU A C 1
ATOM 705 O O . LEU A 1 92 ? -0.565 -7.285 -3.033 1.00 96.94 92 LEU A O 1
ATOM 709 N N . VAL A 1 93 ? -1.471 -6.977 -1.014 1.00 96.44 93 VAL A N 1
ATOM 710 C CA . VAL A 1 93 ? -0.833 -5.663 -0.812 1.00 96.44 93 VAL A CA 1
ATOM 711 C C . VAL A 1 93 ? 0.683 -5.791 -0.683 1.00 96.44 93 VAL A C 1
ATOM 713 O O . VAL A 1 93 ? 1.398 -4.934 -1.204 1.00 96.44 93 VAL A O 1
ATOM 716 N N . VAL A 1 94 ? 1.172 -6.827 0.001 1.00 96.56 94 VAL A N 1
ATOM 717 C CA . VAL A 1 94 ? 2.613 -7.080 0.145 1.00 96.56 94 VAL A CA 1
ATOM 718 C C . VAL A 1 94 ? 3.233 -7.387 -1.214 1.00 96.56 94 VAL A C 1
ATOM 720 O O . VAL A 1 94 ? 4.218 -6.748 -1.584 1.00 96.56 94 VAL A O 1
ATOM 723 N N . GLU A 1 95 ? 2.614 -8.277 -1.987 1.00 97.94 95 GLU A N 1
ATOM 724 C CA . GLU A 1 95 ? 3.116 -8.631 -3.317 1.00 97.94 95 GLU A CA 1
ATOM 725 C C . GLU A 1 95 ? 3.128 -7.415 -4.252 1.00 97.94 95 GLU A C 1
ATOM 727 O O . GLU A 1 95 ? 4.135 -7.096 -4.885 1.00 97.94 95 GLU A O 1
ATOM 732 N N . ARG A 1 96 ? 2.052 -6.619 -4.240 1.00 97.94 96 ARG A N 1
ATOM 733 C CA . ARG A 1 96 ? 1.992 -5.363 -4.998 1.00 97.94 96 ARG A CA 1
ATOM 734 C C . ARG A 1 96 ? 3.120 -4.400 -4.627 1.00 97.94 96 ARG A C 1
ATOM 736 O O . ARG A 1 96 ? 3.674 -3.742 -5.504 1.00 97.94 96 ARG A O 1
ATOM 743 N N . GLN A 1 97 ? 3.447 -4.275 -3.341 1.00 97.12 97 GLN A N 1
ATOM 744 C CA . GLN A 1 97 ? 4.534 -3.405 -2.881 1.00 97.12 97 GLN A CA 1
ATOM 745 C C . GLN A 1 97 ? 5.896 -3.895 -3.363 1.00 97.12 97 GLN A C 1
ATOM 747 O O . GLN A 1 97 ? 6.717 -3.066 -3.754 1.00 97.12 97 GLN A O 1
ATOM 752 N N . ARG A 1 98 ? 6.118 -5.213 -3.377 1.00 98.31 98 ARG A N 1
ATOM 753 C CA . ARG A 1 98 ? 7.337 -5.821 -3.917 1.00 98.31 98 ARG A CA 1
ATO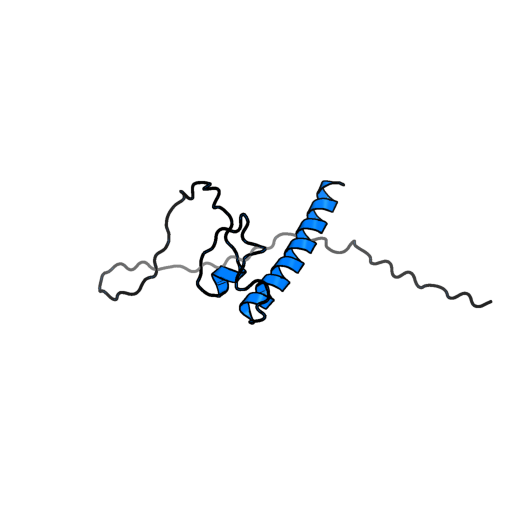M 754 C C . ARG A 1 98 ? 7.520 -5.466 -5.393 1.00 98.31 98 ARG A C 1
ATOM 756 O O . ARG A 1 98 ? 8.566 -4.933 -5.757 1.00 98.31 98 ARG A O 1
ATOM 763 N N . VAL A 1 99 ? 6.491 -5.682 -6.216 1.00 98.00 99 VAL A N 1
ATOM 764 C CA . VAL A 1 99 ? 6.526 -5.353 -7.653 1.00 98.00 99 VAL A CA 1
ATOM 765 C C . VAL A 1 99 ? 6.744 -3.854 -7.876 1.00 98.00 99 VAL A C 1
ATOM 767 O O . VAL A 1 99 ? 7.605 -3.460 -8.660 1.00 98.00 99 VAL A O 1
ATOM 770 N N . MET A 1 100 ? 6.024 -2.997 -7.145 1.00 98.12 100 MET A N 1
ATOM 771 C CA . MET A 1 100 ? 6.208 -1.546 -7.244 1.00 98.12 100 MET A CA 1
ATOM 772 C C . MET A 1 100 ? 7.623 -1.111 -6.854 1.00 98.12 100 MET A C 1
ATOM 774 O O . MET A 1 100 ? 8.173 -0.228 -7.502 1.00 98.12 100 MET A O 1
ATOM 778 N N . ALA A 1 101 ? 8.218 -1.703 -5.814 1.00 98.19 101 ALA A N 1
ATOM 779 C CA . ALA A 1 101 ? 9.582 -1.379 -5.405 1.00 98.19 101 ALA A CA 1
ATOM 780 C C . ALA A 1 101 ? 10.594 -1.726 -6.505 1.00 98.19 101 ALA A C 1
ATOM 782 O O . ALA A 1 101 ? 11.442 -0.892 -6.823 1.00 98.19 101 ALA A O 1
ATOM 783 N N . ALA A 1 102 ? 10.453 -2.899 -7.129 1.00 97.75 102 ALA A N 1
ATOM 784 C CA . ALA A 1 102 ? 11.283 -3.304 -8.262 1.00 97.75 102 ALA A CA 1
ATOM 785 C C . ALA A 1 102 ? 11.127 -2.343 -9.453 1.00 97.75 102 ALA A C 1
ATOM 787 O O . ALA A 1 102 ? 12.117 -1.849 -9.985 1.00 97.75 102 ALA A O 1
ATOM 788 N N . GLN A 1 103 ? 9.890 -1.990 -9.813 1.00 98.38 103 GLN A N 1
ATOM 789 C CA . GLN A 1 103 ? 9.625 -1.052 -10.907 1.00 98.38 103 GLN A CA 1
ATOM 790 C C . GLN A 1 103 ? 10.178 0.356 -10.624 1.00 98.38 103 GLN A C 1
ATOM 792 O O . GLN A 1 103 ? 10.707 1.014 -11.519 1.00 98.38 103 GLN A O 1
ATOM 797 N N . VAL A 1 104 ? 10.060 0.836 -9.380 1.00 97.88 104 VAL A N 1
ATOM 798 C CA . VAL A 1 104 ? 10.623 2.129 -8.963 1.00 97.88 104 VAL A CA 1
ATOM 799 C C . VAL A 1 104 ? 12.148 2.104 -9.022 1.00 97.88 104 VAL A C 1
ATOM 801 O O . VAL A 1 104 ? 12.737 3.101 -9.428 1.00 97.88 104 VAL A O 1
ATOM 804 N N . ALA A 1 105 ? 12.783 0.996 -8.635 1.00 97.31 105 ALA A N 1
ATOM 805 C CA . ALA A 1 105 ? 14.230 0.840 -8.736 1.00 97.31 105 ALA A CA 1
ATOM 806 C C . ALA A 1 105 ? 14.697 0.885 -10.198 1.00 97.31 105 ALA A C 1
ATOM 808 O O . ALA A 1 105 ? 15.563 1.695 -10.516 1.00 97.31 105 ALA A O 1
ATOM 809 N N . LEU A 1 106 ? 14.051 0.116 -11.082 1.00 97.19 106 LEU A N 1
ATOM 810 C CA . LEU A 1 106 ? 14.365 0.098 -12.514 1.00 97.19 106 LEU A CA 1
ATOM 811 C C . LEU A 1 106 ? 14.270 1.498 -13.137 1.00 97.19 106 LEU A C 1
ATOM 813 O O . LEU A 1 106 ? 15.205 1.965 -13.777 1.00 97.19 106 LEU A O 1
ATOM 817 N N . ARG A 1 107 ? 13.170 2.218 -12.885 1.00 97.62 107 ARG A N 1
ATOM 818 C CA . ARG A 1 107 ? 12.995 3.578 -13.421 1.00 97.62 107 ARG A CA 1
ATOM 819 C C . ARG A 1 107 ? 14.042 4.559 -12.890 1.00 97.62 107 ARG A C 1
ATOM 821 O O . ARG A 1 107 ? 14.413 5.489 -13.591 1.00 97.62 107 ARG A O 1
ATOM 828 N N . ARG A 1 108 ? 14.477 4.400 -11.635 1.00 96.81 108 ARG A N 1
ATOM 829 C CA . ARG A 1 108 ? 15.517 5.262 -11.055 1.00 96.81 108 ARG A CA 1
ATOM 830 C C . ARG A 1 108 ? 16.871 5.030 -11.715 1.00 96.81 108 ARG A C 1
ATOM 832 O O . ARG A 1 108 ? 17.560 6.014 -11.918 1.00 96.81 108 ARG A O 1
ATOM 839 N N . GLN A 1 109 ? 17.205 3.787 -12.064 1.00 94.56 109 GLN A N 1
ATOM 840 C CA . GLN A 1 109 ? 18.434 3.457 -12.797 1.00 94.56 109 GLN A CA 1
ATOM 841 C C . GLN A 1 109 ? 18.446 4.120 -14.182 1.00 94.56 109 GLN A C 1
ATOM 843 O O . GLN A 1 109 ? 19.378 4.848 -14.496 1.00 94.56 109 GLN A O 1
ATOM 848 N N . GLN A 1 110 ? 17.349 3.994 -14.936 1.00 93.94 110 GLN A N 1
ATOM 849 C CA . GLN A 1 110 ? 17.190 4.609 -16.265 1.00 93.94 110 GLN A CA 1
ATOM 850 C C . GLN A 1 110 ? 17.187 6.147 -16.270 1.00 93.94 110 GLN A C 1
ATOM 852 O O . GLN A 1 110 ? 17.292 6.746 -17.327 1.00 93.94 110 GLN A O 1
ATOM 857 N N . ALA A 1 111 ? 16.960 6.790 -15.120 1.00 86.25 111 ALA A N 1
ATOM 858 C CA . ALA A 1 111 ? 16.960 8.250 -14.993 1.00 86.25 111 ALA A CA 1
ATOM 859 C C . ALA A 1 111 ? 18.296 8.804 -14.472 1.00 86.25 111 ALA A C 1
ATOM 861 O O . ALA A 1 111 ? 18.466 10.021 -14.403 1.00 86.25 111 ALA A O 1
ATOM 862 N N . THR A 1 112 ? 19.187 7.924 -14.009 1.00 75.81 112 THR A N 1
ATOM 863 C CA . THR A 1 112 ? 20.552 8.266 -13.587 1.00 75.81 112 THR A CA 1
ATOM 864 C C . THR A 1 112 ? 21.592 8.012 -14.675 1.00 75.81 112 THR A C 1
ATOM 866 O O . THR A 1 112 ? 22.683 8.566 -14.576 1.00 75.81 112 THR A O 1
ATOM 869 N N . GLU A 1 113 ? 21.253 7.184 -15.664 1.00 54.69 113 GLU A N 1
ATOM 870 C CA . GLU A 1 113 ? 21.953 7.040 -16.949 1.00 54.69 113 GLU A CA 1
ATOM 871 C C . GLU A 1 113 ? 21.431 8.079 -17.950 1.00 54.69 113 GLU A C 1
ATOM 873 O O . GLU A 1 113 ? 22.264 8.615 -18.713 1.00 54.69 113 GLU A O 1
#

Radius of gyration: 27.94 Å; chains: 1; bounding box: 84×49×62 Å

InterPro domains:
  IPR001275 DM DNA-binding domain [PF00751] (57-103)
  IPR001275 DM DNA-binding domain [PS40000] (61-90)
  IPR001275 DM DNA-binding domain [PS50809] (61-108)
  IPR001275 DM DNA-binding domain [SM00301] (57-110)
  IPR026607 DMRT family [PTHR12322] (32-113)
  IPR036407 DM DNA-binding domain superfamily [G3DSA:4.10.1040.10] (54-103)
  IPR036407 DM DNA-binding domain superfamily [SSF82927] (56-103)